Protein AF-A0A9D7PKM5-F1 (afdb_monomer)

Radius of gyration: 20.76 Å; Cα contacts (8 Å, |Δi|>4): 49; chains: 1; bounding box: 70×48×35 Å

Nearest PDB structures (foldseek):
  5wd8-assembly2_B  TM=3.982E-01  e=8.969E+00  Legionella pneumophila subsp. pneumophila ATCC 43290
  2c0k-assembly2_B  TM=2.440E-01  e=8.969E+00  Gasterophilus intestinalis

Sequence (112 aa):
MKIRPILYILLVIFLSGCQSKVKTLSKETYTDIILDLQVGETIILNSKVDNKDSLRKAIHQKICEIYGFSDVDHLKESLKPLESDPQLMLDITKIMSVKLDALADSAIAYPQ

Foldseek 3Di:
DPVVVVVVVVVVVVVVVPPPPLPQDDLVRLLVLVVLLVVQVVCLVPDPDPCSVVSNLVSLVVSCVVSVHPHNVSVVVSCVVCVVDVVSVVVSVVVNVVVVVVVVVVCVVDPD

pLDDT: mean 81.35, std 14.21, range [47.03, 95.19]

Secondary structure (DSSP, 8-state):
--SHHHHHHHHHHHHHTT--------HHHHHHHHHHHHHHHHHHHH---S-HHHHHHHHHHHHHHHHT-SSHHHHHHHHHHHHH-HHHHHHHHHHHHHHHHHHHHHHHHS--

Mean predicted aligned error: 11.13 Å

Structure (mmCIF, N/CA/C/O backbone):
data_AF-A0A9D7PKM5-F1
#
_entry.id   AF-A0A9D7PKM5-F1
#
loop_
_atom_site.group_PDB
_atom_site.id
_atom_site.type_symbol
_atom_site.label_atom_id
_atom_site.label_alt_id
_atom_site.label_comp_id
_atom_site.label_asym_id
_atom_site.label_entity_id
_atom_site.label_seq_id
_atom_site.pdbx_PDB_ins_code
_atom_site.Cartn_x
_atom_site.Cartn_y
_atom_site.Cartn_z
_atom_site.occupancy
_atom_site.B_iso_or_equiv
_atom_site.auth_seq_id
_atom_site.auth_comp_id
_atom_site.auth_asym_id
_atom_site.auth_atom_id
_atom_site.pdbx_PDB_model_num
ATOM 1 N N . MET A 1 1 ? -41.988 -36.955 9.493 1.00 52.44 1 MET A N 1
ATOM 2 C CA . MET A 1 1 ? -41.717 -35.531 9.171 1.00 52.44 1 MET A CA 1
ATOM 3 C C . MET A 1 1 ? -40.922 -34.910 10.310 1.00 52.44 1 MET A C 1
ATOM 5 O O . MET A 1 1 ? -41.531 -34.710 11.346 1.00 52.44 1 MET A O 1
ATOM 9 N N . LYS A 1 2 ? -39.605 -34.672 10.184 1.00 53.16 2 LYS A N 1
ATOM 10 C CA . LYS A 1 2 ? -38.832 -33.823 11.135 1.00 53.16 2 LYS A CA 1
ATOM 11 C C . LYS A 1 2 ? -37.385 -33.492 10.693 1.00 53.16 2 LYS A C 1
ATOM 13 O O . LYS A 1 2 ? -36.599 -33.036 11.504 1.00 53.16 2 LYS A O 1
ATOM 18 N N . ILE A 1 3 ? -37.032 -33.667 9.411 1.00 61.00 3 ILE A N 1
ATOM 19 C CA . ILE A 1 3 ? -35.690 -33.320 8.877 1.00 61.00 3 ILE A CA 1
ATOM 20 C C . ILE A 1 3 ? -35.589 -31.839 8.468 1.00 61.00 3 ILE A C 1
ATOM 22 O O . ILE A 1 3 ? -34.518 -31.245 8.526 1.00 61.00 3 ILE A O 1
ATOM 26 N N . ARG A 1 4 ? -36.720 -31.206 8.126 1.00 58.91 4 ARG A N 1
ATOM 27 C CA . ARG A 1 4 ? -36.782 -29.791 7.723 1.00 58.91 4 ARG A CA 1
ATOM 28 C C . ARG A 1 4 ? -36.127 -28.808 8.715 1.00 58.91 4 ARG A C 1
ATOM 30 O O . ARG A 1 4 ? -35.343 -27.997 8.241 1.00 58.91 4 ARG A O 1
ATOM 37 N N . PRO A 1 5 ? -36.362 -28.859 10.044 1.00 64.19 5 PRO A N 1
ATOM 38 C CA . PRO A 1 5 ? -35.784 -27.866 10.957 1.00 64.19 5 PRO A CA 1
ATOM 39 C C . PRO A 1 5 ? -34.256 -27.967 11.078 1.00 64.19 5 PRO A C 1
ATOM 41 O O . PRO A 1 5 ? -33.594 -26.944 11.203 1.00 64.19 5 PRO A O 1
ATOM 44 N N . ILE A 1 6 ? -33.687 -29.172 10.970 1.00 74.75 6 ILE A N 1
ATOM 45 C CA . ILE A 1 6 ? -32.231 -29.388 11.037 1.00 74.75 6 ILE A CA 1
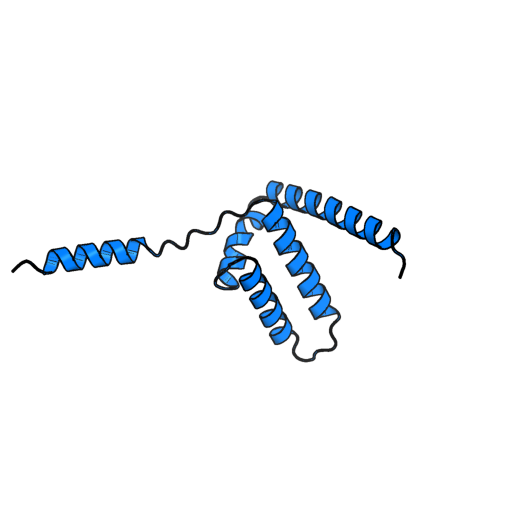ATOM 46 C C . ILE A 1 6 ? -31.536 -28.744 9.830 1.00 74.75 6 ILE A C 1
ATOM 48 O O . ILE A 1 6 ? -30.477 -28.137 9.974 1.00 74.75 6 ILE A O 1
ATOM 52 N N . LEU A 1 7 ? -32.170 -28.811 8.655 1.00 70.06 7 LEU A N 1
ATOM 53 C CA . LEU A 1 7 ? -31.653 -28.194 7.435 1.00 70.06 7 LEU A CA 1
ATOM 54 C C . LEU A 1 7 ? -31.592 -26.660 7.548 1.00 70.06 7 LEU A C 1
ATOM 56 O O . LEU A 1 7 ? -30.609 -26.056 7.132 1.00 70.06 7 LEU A O 1
ATOM 60 N N . TYR A 1 8 ? -32.607 -26.032 8.156 1.00 73.19 8 TYR A N 1
ATOM 61 C CA . TYR A 1 8 ? -32.622 -24.580 8.378 1.00 73.19 8 TYR A CA 1
ATOM 62 C C . TYR A 1 8 ? -31.571 -24.133 9.399 1.00 73.19 8 TYR A C 1
ATOM 64 O O . TYR A 1 8 ? -30.943 -23.098 9.202 1.00 73.19 8 TYR A O 1
ATOM 72 N N . ILE A 1 9 ? -31.331 -24.920 10.453 1.00 74.00 9 ILE A N 1
ATOM 73 C CA . ILE A 1 9 ? -30.300 -24.613 11.457 1.00 74.00 9 ILE A CA 1
ATOM 74 C C . ILE A 1 9 ? -28.903 -24.663 10.827 1.00 74.00 9 ILE A C 1
ATOM 76 O O . ILE A 1 9 ? -28.111 -23.743 11.020 1.00 74.00 9 ILE A O 1
ATOM 80 N N . LEU A 1 10 ? -28.617 -25.688 10.019 1.00 69.88 10 LEU A N 1
ATOM 81 C CA . LEU A 1 10 ? -27.351 -25.784 9.287 1.00 69.88 10 LEU A CA 1
ATOM 82 C C . LEU A 1 10 ? -27.169 -24.623 8.300 1.00 69.88 10 LEU A C 1
ATOM 84 O O . LEU A 1 10 ? -26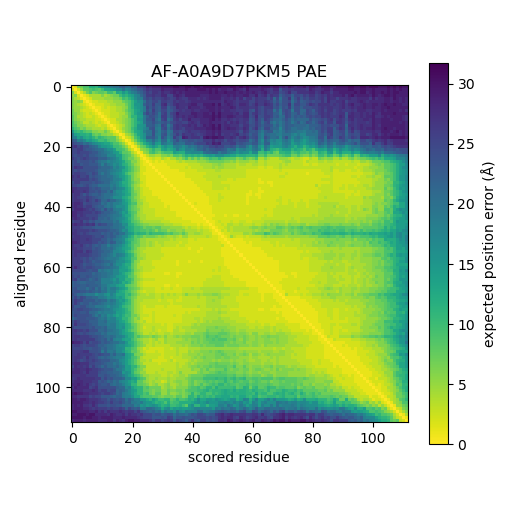.080 -24.060 8.227 1.00 69.88 10 LEU A O 1
ATOM 88 N N . LEU A 1 11 ? -28.234 -24.214 7.602 1.00 67.62 11 LEU A N 1
ATOM 89 C CA . LEU A 1 11 ? -28.197 -23.076 6.679 1.00 67.62 11 LEU A CA 1
ATOM 90 C C . LEU A 1 11 ? -27.897 -21.750 7.405 1.00 67.62 11 LEU A C 1
ATOM 92 O O . LEU A 1 11 ? -27.096 -20.956 6.923 1.00 67.62 11 LEU A O 1
ATOM 96 N N . VAL A 1 12 ? -28.491 -21.520 8.582 1.00 66.75 12 VAL A N 1
ATOM 97 C CA . VAL A 1 12 ? -28.256 -20.306 9.392 1.00 66.75 12 VAL A CA 1
ATOM 98 C C . VAL A 1 12 ? -26.829 -20.259 9.946 1.00 66.75 12 VAL A C 1
ATOM 100 O O . VAL A 1 12 ? -26.207 -19.194 9.938 1.00 66.75 12 VAL A O 1
ATOM 103 N N . ILE A 1 13 ? -26.276 -21.398 10.374 1.00 65.12 13 ILE A N 1
ATOM 104 C CA . ILE A 1 13 ? -24.878 -21.486 10.831 1.00 65.12 13 ILE A CA 1
ATOM 105 C C . ILE A 1 13 ? -23.918 -21.221 9.663 1.00 65.12 13 ILE A C 1
ATOM 107 O O . ILE A 1 13 ? -22.947 -20.483 9.826 1.00 65.12 13 ILE A O 1
ATOM 111 N N . PHE A 1 14 ? -24.219 -21.749 8.473 1.00 61.06 14 PHE A N 1
ATOM 112 C CA . PHE A 1 14 ? -23.405 -21.531 7.276 1.00 61.06 14 PHE A CA 1
ATOM 113 C C . PHE A 1 14 ? -23.433 -20.065 6.808 1.00 61.06 14 PHE A C 1
ATOM 115 O O . PHE A 1 14 ? -22.397 -19.510 6.451 1.00 61.06 14 PHE A O 1
ATOM 122 N N . LEU A 1 15 ? -24.592 -19.402 6.885 1.00 58.44 15 LEU A N 1
ATOM 123 C CA . LEU A 1 15 ? -24.738 -17.983 6.534 1.00 58.44 15 LEU A CA 1
ATOM 124 C C . LEU A 1 15 ? -24.094 -17.040 7.566 1.00 58.44 15 LEU A C 1
ATOM 126 O O . LEU A 1 15 ? -23.616 -15.969 7.202 1.00 58.44 15 LEU A O 1
ATOM 130 N N . SER A 1 16 ? -24.018 -17.446 8.836 1.00 56.50 16 SER A N 1
ATOM 131 C CA . SER A 1 16 ? -23.366 -16.659 9.897 1.00 56.50 16 SER A CA 1
ATOM 132 C C . SER A 1 16 ? -21.833 -16.738 9.855 1.00 56.50 16 SER A C 1
ATOM 134 O O . SER A 1 16 ? -21.156 -15.872 10.404 1.00 56.50 16 SER A O 1
ATOM 136 N N . GLY A 1 17 ? -21.272 -17.755 9.189 1.00 49.38 17 GLY A N 1
ATOM 137 C CA . GLY A 1 17 ? -19.825 -17.949 9.041 1.00 49.38 17 GLY A CA 1
ATOM 138 C C . GLY A 1 17 ? -19.160 -17.077 7.970 1.00 49.38 17 GLY A C 1
ATOM 139 O O . GLY A 1 17 ? -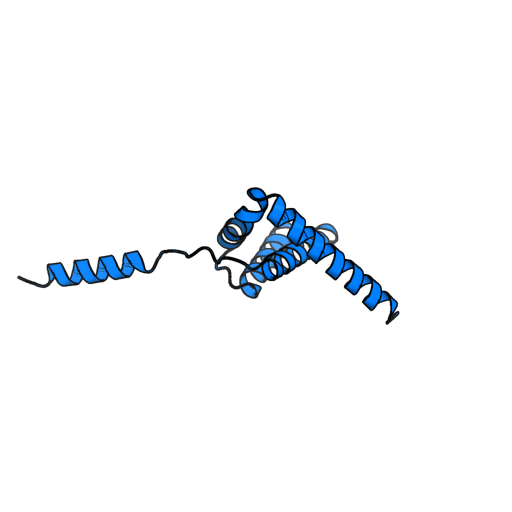17.940 -17.102 7.852 1.00 49.38 17 GLY A O 1
ATOM 140 N N . CYS A 1 18 ? -19.935 -16.302 7.202 1.00 52.25 18 CYS A N 1
ATOM 141 C CA . CYS A 1 18 ? -19.445 -15.482 6.090 1.00 52.25 18 CYS A CA 1
ATOM 142 C C . CYS A 1 18 ? -19.521 -13.972 6.378 1.00 52.25 18 CYS A C 1
ATOM 144 O O . CYS A 1 18 ? -19.640 -13.158 5.466 1.00 52.25 18 CYS A O 1
ATOM 146 N N . GLN A 1 19 ? -19.445 -13.560 7.648 1.00 47.03 19 GLN A N 1
ATOM 147 C CA . GLN A 1 19 ? -19.008 -12.194 7.927 1.00 47.03 19 GLN A CA 1
ATOM 148 C C . GLN A 1 19 ? -17.503 -12.140 7.682 1.00 47.03 19 GLN A C 1
ATOM 150 O O . GLN A 1 19 ? -16.717 -12.514 8.553 1.00 47.03 19 GLN A O 1
ATOM 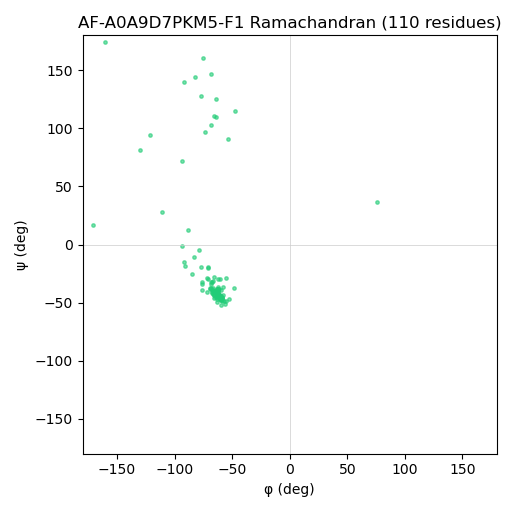155 N N . SER A 1 20 ? -17.125 -11.689 6.481 1.00 48.56 20 SER A N 1
ATOM 156 C CA . SER A 1 20 ? -15.800 -11.133 6.209 1.00 48.56 20 SER A CA 1
ATOM 157 C C . SER A 1 20 ? -15.569 -10.025 7.234 1.00 48.56 20 SER A C 1
ATOM 159 O O . SER A 1 20 ? -16.030 -8.892 7.091 1.00 48.56 20 SER A O 1
ATOM 161 N N . LYS A 1 21 ? -14.980 -10.393 8.374 1.00 54.44 21 LYS A N 1
ATOM 162 C CA . LYS A 1 21 ? -14.560 -9.435 9.382 1.00 54.44 21 LYS A CA 1
ATOM 163 C C . LYS A 1 21 ? -13.415 -8.679 8.740 1.00 54.44 21 LYS A C 1
ATOM 165 O O . LYS A 1 21 ? -12.311 -9.211 8.656 1.00 54.44 21 LYS A O 1
ATOM 170 N N . VAL A 1 22 ? -13.701 -7.464 8.278 1.00 56.53 22 VAL A N 1
ATOM 171 C CA . VAL A 1 22 ? -12.678 -6.493 7.894 1.00 56.53 22 VAL A CA 1
ATOM 172 C C . VAL A 1 22 ? -11.658 -6.476 9.028 1.00 56.53 22 VAL A C 1
ATOM 174 O O . VAL A 1 22 ? -11.997 -6.210 10.184 1.00 56.53 22 VAL A O 1
ATOM 177 N N . LYS A 1 23 ? -10.435 -6.903 8.717 1.00 64.81 23 LYS A N 1
ATOM 178 C CA . LYS A 1 23 ? -9.371 -7.078 9.700 1.00 64.81 23 LYS A CA 1
ATOM 179 C C . LYS A 1 23 ? -9.029 -5.691 10.227 1.00 64.81 23 LYS A C 1
ATOM 181 O O . LYS A 1 23 ? -8.498 -4.877 9.483 1.00 64.81 23 LYS A O 1
ATOM 186 N N . THR A 1 24 ? -9.346 -5.397 11.487 1.00 72.56 24 THR A N 1
ATOM 187 C CA . THR A 1 24 ? -8.923 -4.134 12.101 1.00 72.56 24 THR A CA 1
ATOM 188 C C . THR A 1 24 ? -7.399 -4.126 12.173 1.00 72.56 24 THR A C 1
ATOM 190 O O . THR A 1 24 ? -6.806 -4.907 12.918 1.00 72.56 24 THR A O 1
ATOM 193 N N . LEU A 1 25 ? -6.763 -3.286 11.359 1.00 84.00 25 LEU A N 1
ATOM 194 C CA . LEU A 1 25 ? -5.308 -3.192 11.274 1.00 84.00 25 LEU A CA 1
ATOM 195 C C . LEU A 1 25 ? -4.760 -2.298 12.394 1.00 84.00 25 LEU A C 1
ATOM 197 O O . LEU A 1 25 ? -5.380 -1.303 12.776 1.00 84.00 25 LEU A O 1
ATOM 201 N N . SER A 1 26 ? -3.586 -2.649 12.920 1.00 88.25 26 SER A N 1
ATOM 202 C CA . SER A 1 26 ? -2.839 -1.765 13.818 1.00 88.25 26 SER A CA 1
ATOM 203 C C . SER A 1 26 ? -2.176 -0.637 13.017 1.00 88.25 26 SER A C 1
ATOM 205 O O . SER A 1 26 ? -1.962 -0.761 11.810 1.00 88.25 26 SER A O 1
ATOM 207 N N . LYS A 1 27 ? -1.804 0.463 13.688 1.00 87.19 27 LYS A N 1
ATOM 208 C CA . LYS A 1 27 ? -1.084 1.584 13.050 1.00 87.19 27 LYS A CA 1
ATOM 209 C C . LYS A 1 27 ? 0.235 1.139 12.405 1.00 87.19 27 LYS A C 1
ATOM 211 O O . LYS A 1 27 ? 0.584 1.621 11.333 1.00 87.19 27 LYS A O 1
ATOM 216 N N . GLU A 1 28 ? 0.939 0.197 13.029 1.00 87.31 28 GLU A N 1
ATOM 217 C CA . GLU A 1 28 ? 2.172 -0.381 12.481 1.00 87.31 28 GLU A CA 1
ATOM 218 C C . GLU A 1 28 ? 1.894 -1.182 11.208 1.00 87.31 28 GLU A C 1
ATOM 220 O O . GLU A 1 28 ? 2.544 -0.953 10.196 1.00 87.31 28 GLU A O 1
ATOM 225 N N . THR A 1 29 ? 0.865 -2.035 11.210 1.00 89.44 29 THR A N 1
ATOM 226 C CA . THR A 1 29 ? 0.496 -2.807 10.017 1.00 89.44 29 THR A CA 1
ATOM 227 C C . THR A 1 29 ? 0.051 -1.904 8.867 1.00 89.44 29 THR A C 1
ATOM 229 O O . THR A 1 29 ? 0.414 -2.163 7.726 1.00 89.44 29 THR A O 1
ATOM 232 N N . TYR A 1 30 ? -0.683 -0.819 9.144 1.00 90.56 30 TYR A N 1
ATOM 233 C CA . TYR A 1 30 ? -0.976 0.190 8.121 1.00 90.56 30 TYR A CA 1
ATOM 234 C C . TYR A 1 30 ? 0.298 0.806 7.541 1.00 90.56 30 TYR A C 1
ATOM 236 O O . TYR A 1 30 ? 0.424 0.920 6.326 1.00 90.56 30 TYR A O 1
ATOM 244 N N . THR A 1 31 ? 1.234 1.193 8.408 1.00 90.19 31 THR A N 1
ATOM 245 C CA . THR A 1 31 ? 2.513 1.796 8.010 1.00 90.19 31 THR A CA 1
ATOM 246 C C . THR A 1 31 ? 3.279 0.863 7.071 1.00 90.19 31 THR A C 1
ATOM 248 O O . THR A 1 31 ? 3.702 1.293 6.001 1.00 90.19 31 THR A O 1
ATOM 251 N N . ASP A 1 32 ? 3.409 -0.411 7.439 1.00 90.81 32 ASP A N 1
ATOM 252 C CA . ASP A 1 32 ? 4.174 -1.391 6.663 1.00 90.81 32 ASP A CA 1
ATOM 253 C C . ASP A 1 32 ? 3.523 -1.669 5.300 1.00 90.81 32 ASP A C 1
ATOM 255 O O . ASP A 1 32 ? 4.193 -1.618 4.270 1.00 90.81 32 ASP A O 1
ATOM 259 N N . ILE A 1 33 ? 2.194 -1.836 5.267 1.00 92.62 33 ILE A N 1
ATOM 260 C CA . ILE A 1 33 ? 1.443 -2.019 4.016 1.00 92.62 33 ILE A CA 1
ATOM 261 C C . ILE A 1 33 ? 1.625 -0.821 3.076 1.00 92.62 33 ILE A C 1
ATOM 263 O O . ILE A 1 33 ? 1.835 -1.005 1.877 1.00 92.62 33 ILE A O 1
ATOM 267 N N . ILE A 1 34 ? 1.522 0.408 3.590 1.00 91.25 34 ILE A N 1
ATOM 268 C CA . ILE A 1 34 ? 1.645 1.618 2.767 1.00 91.25 34 ILE A CA 1
ATOM 269 C C . ILE A 1 34 ? 3.073 1.777 2.239 1.00 91.25 34 ILE A C 1
ATOM 271 O O . ILE A 1 34 ? 3.240 2.107 1.064 1.00 91.25 34 ILE A O 1
ATOM 275 N N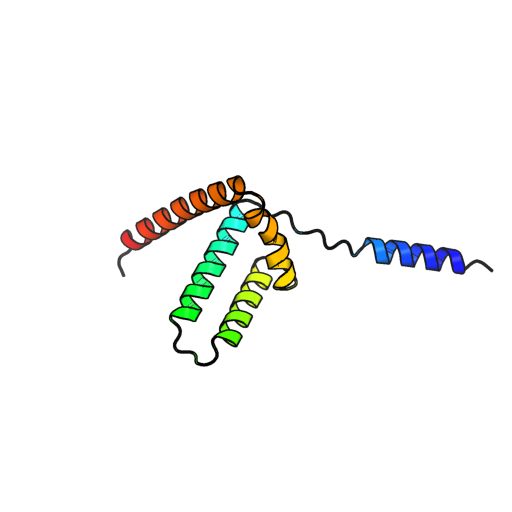 . LEU A 1 35 ? 4.090 1.500 3.059 1.00 91.00 35 LEU A N 1
ATOM 276 C CA . LEU A 1 35 ? 5.486 1.503 2.615 1.00 91.00 35 LEU A CA 1
ATOM 277 C C . LEU A 1 35 ? 5.711 0.486 1.489 1.00 91.00 35 LEU A C 1
ATOM 279 O O . LEU A 1 35 ? 6.257 0.850 0.447 1.00 91.00 35 LEU A O 1
ATOM 283 N N . ASP A 1 36 ? 5.226 -0.746 1.639 1.00 92.31 36 ASP A N 1
ATOM 284 C CA . ASP A 1 36 ? 5.363 -1.781 0.609 1.00 92.31 36 ASP A CA 1
ATOM 285 C C . ASP A 1 36 ? 4.634 -1.417 -0.690 1.00 92.31 36 ASP A C 1
ATOM 287 O O . ASP A 1 36 ? 5.159 -1.645 -1.782 1.00 92.31 36 ASP A O 1
ATOM 291 N N . LEU A 1 37 ? 3.448 -0.805 -0.598 1.00 93.06 37 LEU A N 1
ATOM 292 C CA . LEU A 1 37 ? 2.721 -0.299 -1.765 1.00 93.06 37 LEU A CA 1
ATOM 293 C C . LEU A 1 37 ? 3.502 0.816 -2.477 1.00 93.06 37 LEU A C 1
ATOM 295 O O . LEU A 1 37 ? 3.603 0.806 -3.703 1.00 93.06 37 LEU A O 1
ATOM 299 N N . GLN A 1 38 ? 4.096 1.751 -1.731 1.00 90.69 38 GLN A N 1
ATOM 300 C CA . GLN A 1 38 ? 4.907 2.835 -2.297 1.00 90.69 38 GLN A CA 1
ATOM 301 C C . GLN A 1 38 ? 6.192 2.322 -2.953 1.00 90.69 38 GLN A C 1
ATOM 303 O O . GLN A 1 38 ? 6.551 2.761 -4.052 1.00 90.69 38 GLN A O 1
ATOM 308 N N . VAL A 1 39 ? 6.875 1.370 -2.316 1.00 91.62 39 VAL A N 1
ATOM 309 C CA . VAL A 1 39 ? 8.046 0.698 -2.891 1.00 91.62 39 VAL A CA 1
ATOM 310 C C . VAL A 1 39 ? 7.642 -0.064 -4.151 1.00 91.62 39 VAL A C 1
ATOM 312 O O . VAL A 1 39 ? 8.302 0.063 -5.183 1.00 91.62 39 VAL A O 1
ATOM 315 N N . GLY A 1 40 ? 6.525 -0.790 -4.107 1.00 91.94 40 GLY A N 1
ATOM 316 C CA . GLY A 1 40 ? 5.958 -1.503 -5.247 1.00 91.94 40 GLY A CA 1
ATOM 317 C C . GLY A 1 40 ? 5.695 -0.591 -6.445 1.00 91.94 40 GLY A C 1
ATOM 318 O O . GLY A 1 40 ? 6.175 -0.865 -7.546 1.00 91.94 40 GLY A O 1
ATOM 319 N N . GLU A 1 41 ? 5.007 0.531 -6.235 1.00 92.06 41 GLU A N 1
ATOM 320 C CA . GLU A 1 41 ? 4.766 1.528 -7.287 1.00 92.06 41 GLU A CA 1
ATOM 321 C C . GLU A 1 41 ? 6.070 2.149 -7.802 1.00 92.06 41 GLU A C 1
ATOM 323 O O . GLU A 1 41 ? 6.246 2.303 -9.012 1.00 92.06 41 GLU A O 1
ATOM 328 N N . THR A 1 42 ? 7.043 2.407 -6.927 1.00 91.69 42 THR A N 1
ATOM 329 C CA . THR A 1 42 ? 8.371 2.896 -7.333 1.00 91.69 42 THR A CA 1
ATOM 330 C C . THR A 1 42 ? 9.098 1.890 -8.232 1.00 91.69 42 THR A C 1
ATOM 332 O O . THR A 1 42 ? 9.690 2.282 -9.243 1.00 91.69 42 THR A O 1
ATOM 335 N N . ILE A 1 43 ? 9.031 0.593 -7.918 1.00 91.31 43 ILE A N 1
ATOM 336 C CA . ILE A 1 43 ? 9.596 -0.478 -8.753 1.00 91.31 43 ILE A CA 1
ATOM 337 C C . ILE A 1 43 ? 8.897 -0.508 -10.114 1.00 91.31 43 ILE A C 1
ATOM 339 O O . ILE A 1 43 ? 9.570 -0.549 -11.142 1.00 91.31 43 ILE A O 1
ATOM 343 N N . ILE A 1 44 ? 7.564 -0.447 -10.151 1.00 93.25 44 ILE A N 1
ATOM 344 C CA . ILE A 1 44 ? 6.787 -0.465 -11.401 1.00 93.25 44 ILE A CA 1
ATOM 345 C C . ILE A 1 44 ? 7.153 0.729 -12.288 1.00 93.25 44 ILE A C 1
ATOM 347 O O . ILE A 1 44 ? 7.401 0.564 -13.491 1.00 93.25 44 ILE A O 1
ATOM 351 N N . LEU A 1 45 ? 7.218 1.927 -11.701 1.00 93.00 45 LEU A N 1
ATOM 352 C CA . LEU A 1 45 ? 7.558 3.163 -12.401 1.00 93.00 45 LEU A CA 1
ATOM 353 C C . LEU A 1 45 ? 8.953 3.087 -13.025 1.00 93.00 45 LEU A C 1
ATOM 355 O O . LEU A 1 45 ? 9.083 3.357 -14.221 1.00 93.00 45 LEU A O 1
ATOM 359 N N . ASN A 1 46 ? 9.950 2.637 -12.259 1.00 92.69 46 ASN A N 1
ATOM 360 C CA . ASN A 1 46 ? 11.345 2.548 -12.701 1.00 92.69 46 ASN A CA 1
ATOM 361 C C . ASN A 1 46 ? 11.672 1.282 -13.510 1.00 92.69 46 ASN A C 1
ATOM 363 O O . ASN A 1 46 ? 12.749 1.183 -14.101 1.00 92.69 46 ASN A O 1
ATOM 367 N N . SER A 1 47 ? 10.765 0.305 -13.559 1.00 92.94 47 SER A N 1
ATOM 368 C CA . SER A 1 47 ? 10.967 -0.906 -14.350 1.00 92.94 47 SER A CA 1
ATOM 369 C C . SER A 1 47 ? 10.947 -0.614 -15.855 1.00 92.94 47 SER A C 1
ATOM 371 O O . SER A 1 47 ? 10.185 0.222 -16.350 1.00 92.94 47 SER A O 1
ATOM 373 N N . LYS A 1 48 ? 11.755 -1.379 -16.597 1.00 93.56 48 LYS A N 1
ATOM 374 C CA . LYS A 1 48 ? 11.768 -1.411 -18.070 1.00 93.56 48 LYS A CA 1
ATOM 375 C C . LYS A 1 48 ? 10.783 -2.435 -18.652 1.00 93.56 48 LYS A C 1
ATOM 377 O O . LYS A 1 48 ? 10.898 -2.797 -19.814 1.00 93.56 48 LYS A O 1
ATOM 382 N N . VAL A 1 49 ? 9.878 -2.967 -17.831 1.00 91.94 49 VAL A N 1
ATOM 383 C CA . VAL A 1 49 ? 8.926 -3.999 -18.250 1.00 91.94 49 VAL A CA 1
ATOM 384 C C . VAL A 1 49 ? 7.813 -3.346 -19.063 1.00 91.94 49 VAL A C 1
ATOM 386 O O . VAL A 1 49 ? 7.181 -2.403 -18.588 1.00 91.94 49 VAL A O 1
ATOM 389 N N . ASP A 1 50 ? 7.540 -3.877 -20.256 1.00 89.25 50 ASP A N 1
ATOM 390 C CA . ASP A 1 50 ? 6.489 -3.354 -21.140 1.00 89.25 50 ASP A CA 1
ATOM 391 C C . ASP A 1 50 ? 5.091 -3.512 -20.519 1.00 89.25 50 ASP A C 1
ATOM 393 O O . ASP A 1 50 ? 4.258 -2.610 -20.563 1.00 89.25 50 ASP A O 1
ATOM 397 N N . ASN A 1 51 ? 4.836 -4.654 -19.872 1.00 92.94 51 ASN A N 1
ATOM 398 C CA . ASN A 1 51 ? 3.556 -4.959 -19.235 1.00 92.94 51 ASN A CA 1
ATOM 399 C C . ASN A 1 51 ? 3.544 -4.574 -17.746 1.00 92.94 51 ASN A C 1
ATOM 401 O O . ASN A 1 51 ? 3.562 -5.429 -16.851 1.00 92.94 51 ASN A O 1
ATOM 405 N N . LYS A 1 52 ? 3.501 -3.266 -17.480 1.00 93.06 52 LYS A 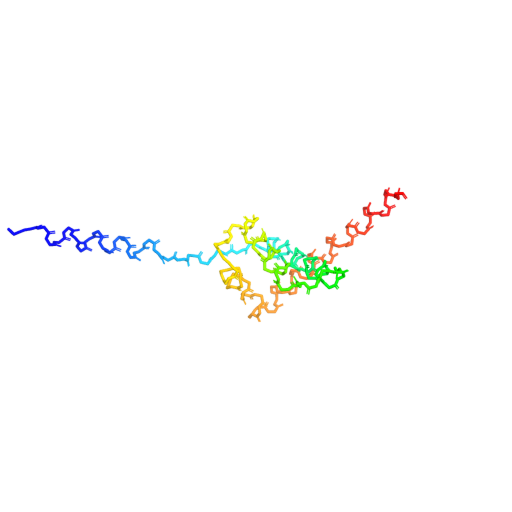N 1
ATOM 406 C CA . LYS A 1 52 ? 3.461 -2.715 -16.114 1.00 93.06 52 LYS A CA 1
ATOM 407 C C . LYS A 1 52 ? 2.215 -3.124 -15.328 1.00 93.06 52 LYS A C 1
ATOM 409 O O . LYS A 1 52 ? 2.295 -3.285 -14.115 1.00 93.06 52 LYS A O 1
ATOM 414 N N . ASP A 1 53 ? 1.087 -3.358 -15.995 1.00 93.06 53 ASP A N 1
ATOM 415 C CA . ASP A 1 53 ? -0.154 -3.759 -15.323 1.00 93.06 53 ASP A CA 1
ATOM 416 C C . ASP A 1 53 ? -0.074 -5.170 -14.741 1.00 93.06 53 ASP A C 1
ATOM 418 O O . ASP A 1 53 ? -0.579 -5.421 -13.645 1.00 93.06 53 ASP A O 1
ATOM 422 N N . SER A 1 54 ? 0.592 -6.092 -15.438 1.00 93.00 54 SER A N 1
ATOM 423 C CA . SER A 1 54 ? 0.820 -7.443 -14.912 1.00 93.00 54 SER A CA 1
ATOM 424 C C . SER A 1 54 ? 1.801 -7.425 -13.747 1.00 93.00 54 SER A C 1
ATOM 426 O O . SER A 1 54 ? 1.577 -8.119 -12.757 1.00 93.00 54 SER A O 1
ATOM 428 N N . LEU A 1 55 ? 2.836 -6.580 -13.821 1.00 93.44 55 LEU A N 1
ATOM 429 C CA . LEU A 1 55 ? 3.757 -6.364 -12.706 1.00 93.44 55 LEU A CA 1
ATOM 430 C C . LEU A 1 55 ? 3.031 -5.772 -11.488 1.00 93.44 55 LEU A C 1
ATOM 432 O O . LEU A 1 55 ? 3.194 -6.279 -10.380 1.00 93.44 55 LEU A O 1
ATOM 436 N N . ARG A 1 56 ? 2.162 -4.775 -11.695 1.00 94.38 56 ARG A N 1
ATOM 437 C CA . ARG A 1 56 ? 1.326 -4.194 -10.634 1.00 94.38 56 ARG A CA 1
ATOM 438 C C . ARG A 1 56 ? 0.434 -5.237 -9.977 1.00 94.38 56 ARG A C 1
ATOM 440 O O . ARG A 1 56 ? 0.416 -5.346 -8.755 1.00 94.38 56 ARG A O 1
ATOM 447 N N . LYS A 1 57 ? -0.272 -6.041 -10.778 1.00 94.12 57 LYS A N 1
ATOM 448 C CA . LYS A 1 57 ? -1.112 -7.131 -10.261 1.00 94.12 57 LYS A CA 1
ATOM 449 C C . LYS A 1 57 ? -0.297 -8.125 -9.439 1.00 94.12 57 LYS A C 1
ATOM 451 O O . LYS A 1 57 ? -0.722 -8.469 -8.344 1.00 94.12 57 LYS A O 1
ATOM 456 N N . ALA A 1 58 ? 0.870 -8.543 -9.928 1.00 93.75 58 ALA A N 1
ATOM 457 C CA . ALA A 1 58 ? 1.734 -9.478 -9.214 1.00 93.75 58 ALA A CA 1
ATOM 458 C C . ALA A 1 58 ? 2.215 -8.913 -7.867 1.00 93.75 58 ALA A C 1
ATOM 460 O O . ALA A 1 58 ? 2.150 -9.611 -6.857 1.00 93.75 58 ALA A O 1
ATOM 461 N N . ILE A 1 59 ? 2.638 -7.646 -7.835 1.00 94.81 59 ILE A N 1
ATOM 462 C CA . ILE A 1 59 ? 3.068 -6.972 -6.602 1.00 94.81 59 ILE A CA 1
ATOM 463 C C . ILE A 1 59 ? 1.909 -6.873 -5.607 1.00 94.81 59 ILE A C 1
ATOM 465 O O . ILE A 1 59 ? 2.054 -7.287 -4.460 1.00 94.81 59 ILE A O 1
ATOM 469 N N . HIS A 1 60 ? 0.735 -6.406 -6.039 1.00 94.06 60 HIS A N 1
ATOM 470 C CA . HIS A 1 60 ? -0.435 -6.318 -5.163 1.00 94.06 60 HIS A CA 1
ATOM 471 C C . HIS A 1 60 ? -0.872 -7.689 -4.635 1.00 94.06 60 HIS A C 1
ATOM 473 O O . HIS A 1 60 ? -1.222 -7.804 -3.462 1.00 94.06 60 HIS A O 1
ATOM 479 N N . GLN A 1 61 ? -0.805 -8.735 -5.464 1.00 94.12 61 GLN A N 1
ATOM 480 C CA . GLN A 1 61 ? -1.079 -10.108 -5.039 1.00 94.12 61 GLN A CA 1
ATOM 481 C C . GLN A 1 61 ? -0.104 -10.546 -3.938 1.00 94.12 61 GLN A C 1
ATOM 483 O O . GLN A 1 61 ? -0.532 -11.103 -2.930 1.00 94.12 61 GLN A O 1
ATOM 488 N N . LYS A 1 62 ? 1.193 -10.240 -4.085 1.00 95.19 62 LYS A N 1
ATOM 489 C CA . LYS A 1 62 ? 2.203 -10.551 -3.065 1.00 95.19 62 LYS A CA 1
ATOM 490 C C . LYS A 1 62 ? 1.993 -9.796 -1.762 1.00 95.19 62 LYS A C 1
ATOM 492 O O . LYS A 1 62 ? 2.109 -10.403 -0.705 1.00 95.19 62 LYS A O 1
ATOM 497 N N . ILE A 1 63 ? 1.613 -8.525 -1.821 1.00 94.12 63 ILE A N 1
ATOM 498 C CA . ILE A 1 63 ? 1.246 -7.759 -0.623 1.00 94.12 63 ILE A CA 1
ATOM 499 C C . ILE A 1 63 ? 0.033 -8.411 0.062 1.00 94.12 63 ILE A C 1
ATOM 501 O O . ILE A 1 63 ? 0.048 -8.625 1.272 1.00 94.12 63 ILE A O 1
ATOM 505 N N . CYS A 1 64 ? -0.988 -8.823 -0.694 1.00 93.19 64 CYS A N 1
ATOM 506 C CA . CYS A 1 64 ? -2.132 -9.538 -0.121 1.00 93.19 64 CYS A CA 1
ATOM 507 C C . CYS A 1 64 ? -1.708 -10.836 0.583 1.00 93.19 64 CYS A C 1
ATOM 509 O O . CYS A 1 64 ? -2.115 -11.069 1.720 1.00 93.19 64 CYS A O 1
ATOM 511 N N . GLU A 1 65 ? -0.843 -11.639 -0.043 1.00 92.81 65 GLU A N 1
ATOM 512 C CA . GLU A 1 65 ? -0.304 -12.870 0.552 1.00 92.81 65 GLU A CA 1
ATOM 513 C C . GLU A 1 65 ? 0.464 -12.604 1.860 1.00 92.81 65 GLU A C 1
ATOM 515 O O . GLU A 1 65 ? 0.226 -13.293 2.852 1.00 92.81 65 GLU A O 1
ATOM 520 N N . ILE A 1 66 ? 1.347 -11.598 1.887 1.00 93.50 66 ILE A N 1
ATOM 521 C CA . ILE A 1 66 ? 2.189 -11.264 3.053 1.00 93.50 66 ILE A CA 1
ATOM 522 C C . ILE A 1 66 ? 1.335 -10.854 4.258 1.00 93.50 66 ILE A C 1
ATOM 524 O O . ILE A 1 66 ? 1.564 -11.316 5.376 1.00 93.50 66 ILE A O 1
ATOM 528 N N . TYR A 1 67 ? 0.328 -10.008 4.038 1.00 91.12 67 TYR A N 1
ATOM 529 C CA . TYR A 1 67 ? -0.489 -9.445 5.118 1.00 91.12 67 TYR A CA 1
ATOM 530 C C . TYR A 1 67 ? -1.769 -10.250 5.415 1.00 91.12 67 TYR A C 1
ATOM 532 O O . TYR A 1 67 ? -2.513 -9.934 6.359 1.00 91.12 67 TYR A O 1
ATOM 540 N N . GLY A 1 68 ? -2.001 -11.329 4.663 1.00 89.88 68 GLY A N 1
ATOM 541 C CA . GLY A 1 68 ? -3.108 -12.264 4.853 1.00 89.88 68 GLY A CA 1
ATOM 542 C C . GLY A 1 68 ? -4.460 -11.732 4.378 1.00 89.88 68 GLY A C 1
ATOM 543 O O . GLY A 1 68 ? -5.473 -11.993 5.027 1.00 89.88 68 GLY A O 1
ATOM 544 N N . PHE A 1 69 ? -4.480 -10.971 3.283 1.00 90.50 69 PHE A N 1
ATOM 545 C CA . PHE A 1 69 ? -5.704 -10.573 2.587 1.00 90.50 69 PHE A CA 1
ATOM 546 C C . PHE A 1 69 ? -6.039 -11.589 1.493 1.00 90.50 69 PHE A C 1
ATOM 548 O O . PHE A 1 69 ? -5.154 -12.074 0.791 1.00 90.50 69 PHE A O 1
ATOM 555 N N . SER A 1 70 ? -7.323 -11.909 1.333 1.00 88.81 70 SER A N 1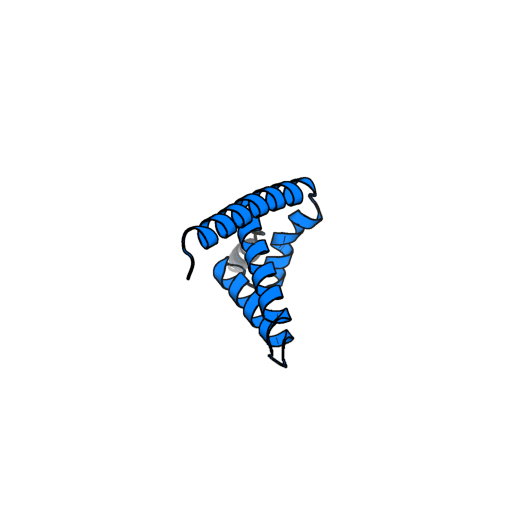
ATOM 556 C CA . SER A 1 70 ? -7.791 -12.860 0.315 1.00 88.81 70 SER A CA 1
ATOM 557 C C . SER A 1 70 ? -7.626 -12.336 -1.109 1.00 88.81 70 SER A C 1
ATOM 559 O O . SER A 1 70 ? -7.383 -13.117 -2.027 1.00 88.81 70 SER A O 1
ATOM 561 N N . ASP A 1 71 ? -7.750 -11.024 -1.294 1.00 90.50 71 ASP A N 1
ATOM 562 C CA . ASP A 1 71 ? -7.618 -10.349 -2.577 1.00 90.50 71 ASP A CA 1
ATOM 563 C C . ASP A 1 71 ? -7.339 -8.848 -2.388 1.00 90.50 71 ASP A C 1
ATOM 565 O O . ASP A 1 71 ? -7.346 -8.306 -1.276 1.00 90.50 71 ASP A O 1
ATOM 569 N N . VAL A 1 72 ? -7.090 -8.178 -3.514 1.00 90.12 72 VAL A N 1
ATOM 570 C CA . VAL A 1 72 ? -6.764 -6.749 -3.572 1.00 90.12 72 VAL A CA 1
ATOM 571 C C . VAL A 1 72 ? -7.939 -5.872 -3.133 1.00 90.12 72 VAL A C 1
ATOM 573 O O . VAL A 1 72 ? -7.719 -4.771 -2.632 1.00 90.12 72 VAL A O 1
ATOM 576 N N . ASP A 1 73 ? -9.180 -6.324 -3.298 1.00 91.25 73 ASP A N 1
ATOM 577 C CA . ASP A 1 73 ? -10.340 -5.525 -2.915 1.00 91.25 73 ASP A CA 1
ATOM 578 C C . ASP A 1 73 ? -10.529 -5.538 -1.394 1.00 91.25 73 ASP A C 1
ATOM 580 O O . ASP A 1 73 ? -10.711 -4.475 -0.805 1.00 91.25 73 ASP A O 1
ATOM 584 N N . HIS A 1 74 ? -10.318 -6.674 -0.727 1.00 90.38 74 HIS A N 1
ATOM 585 C CA . HIS A 1 74 ? -10.257 -6.753 0.735 1.00 90.38 74 HIS A CA 1
ATOM 586 C C . HIS A 1 74 ? -9.108 -5.932 1.328 1.00 90.38 74 HIS A C 1
ATOM 588 O O . HIS A 1 74 ? -9.273 -5.316 2.386 1.00 90.38 74 HIS A O 1
ATOM 594 N N . LEU A 1 75 ? -7.955 -5.890 0.652 1.00 91.00 75 LEU A N 1
ATOM 595 C CA . LEU A 1 75 ? -6.865 -4.987 1.019 1.00 91.00 75 LEU A CA 1
ATOM 596 C C . LEU A 1 75 ? -7.334 -3.524 0.953 1.00 91.00 75 LEU A C 1
ATOM 598 O O . LEU A 1 75 ? -7.222 -2.810 1.9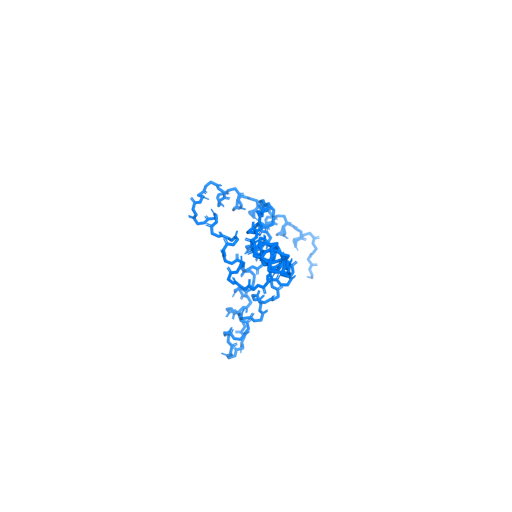46 1.00 91.00 75 LEU A O 1
ATOM 602 N N . LYS A 1 76 ? -7.920 -3.085 -0.170 1.00 90.12 76 LYS A N 1
ATOM 603 C CA . LYS A 1 76 ? -8.448 -1.714 -0.314 1.00 90.12 76 LYS A CA 1
ATOM 604 C C . LYS A 1 76 ? -9.499 -1.388 0.742 1.00 90.12 76 LYS A C 1
ATOM 606 O O . LYS A 1 76 ? -9.463 -0.311 1.325 1.00 90.12 76 LYS A O 1
ATOM 611 N N . GLU A 1 77 ? -10.425 -2.304 1.011 1.00 91.00 77 GLU A N 1
ATOM 612 C CA . GLU A 1 77 ? -11.454 -2.106 2.034 1.00 91.00 77 GLU A CA 1
ATOM 613 C C . GLU A 1 77 ? -10.864 -1.950 3.429 1.00 91.00 77 GLU A C 1
ATOM 615 O O . GLU A 1 77 ? -11.322 -1.105 4.195 1.00 91.00 77 GLU A O 1
ATOM 620 N N . SER A 1 78 ? -9.815 -2.711 3.727 1.00 88.50 78 SER A N 1
ATOM 621 C CA . SER A 1 78 ? -9.098 -2.619 4.997 1.00 88.50 78 SER A CA 1
ATOM 622 C C . SER A 1 78 ? -8.286 -1.323 5.116 1.00 88.50 78 SER A C 1
ATOM 624 O O . SER A 1 78 ? -7.979 -0.913 6.229 1.00 88.50 78 SER A O 1
ATOM 626 N N . LEU A 1 79 ? -7.977 -0.653 3.997 1.00 90.06 79 LEU A N 1
ATOM 627 C CA . LEU A 1 79 ? -7.313 0.656 3.946 1.00 90.06 79 LEU A CA 1
ATOM 628 C C . LEU A 1 79 ? -8.281 1.854 3.914 1.00 90.06 79 LEU A C 1
ATOM 630 O O . LEU A 1 79 ? -7.854 2.964 4.227 1.00 90.06 79 LEU A O 1
ATOM 634 N N . LYS A 1 80 ? -9.580 1.654 3.634 1.00 90.44 80 LYS A N 1
ATOM 635 C CA . LYS A 1 80 ? -10.607 2.723 3.645 1.00 90.44 80 LYS A CA 1
ATOM 636 C C . LYS A 1 80 ? -10.595 3.613 4.896 1.00 90.44 80 LYS A C 1
ATOM 638 O O . LYS A 1 80 ? -10.800 4.816 4.738 1.00 90.44 80 LYS A O 1
ATOM 643 N N . PRO A 1 81 ? -10.345 3.102 6.122 1.00 90.31 81 PRO A N 1
ATOM 644 C CA . PRO A 1 81 ? -10.279 3.957 7.304 1.00 90.31 81 PRO A CA 1
ATOM 645 C C . PRO A 1 81 ? -9.270 5.107 7.185 1.00 90.31 81 PRO A C 1
ATOM 647 O O . PRO A 1 81 ? -9.513 6.167 7.752 1.00 90.31 81 PRO A O 1
ATOM 650 N N . LEU A 1 82 ? -8.191 4.939 6.409 1.00 86.69 82 LEU A N 1
ATOM 651 C CA . LEU A 1 82 ? -7.195 5.987 6.158 1.00 86.69 82 LEU A CA 1
ATOM 652 C C . LEU A 1 82 ? -7.748 7.162 5.348 1.00 86.69 82 LEU A C 1
ATOM 654 O O . LEU A 1 82 ? -7.311 8.293 5.533 1.00 86.69 82 LEU A O 1
ATOM 658 N N . GLU A 1 83 ? -8.703 6.906 4.455 1.00 85.75 83 GLU A N 1
ATOM 659 C CA . GLU A 1 83 ? -9.348 7.946 3.646 1.00 85.75 83 GLU A CA 1
ATOM 660 C C . GLU A 1 83 ? -10.359 8.744 4.477 1.00 85.75 83 GLU A C 1
ATOM 662 O O . GLU A 1 83 ? -10.535 9.944 4.273 1.00 85.75 83 GLU A O 1
ATOM 667 N N . SER A 1 84 ? -11.023 8.076 5.424 1.00 88.06 84 SER A N 1
ATOM 668 C CA . SER A 1 84 ? -12.074 8.669 6.254 1.00 88.06 84 SER A CA 1
ATOM 669 C C . SER A 1 84 ? -11.583 9.289 7.567 1.00 88.06 84 SER A C 1
ATOM 671 O O . SER A 1 84 ? -12.315 10.080 8.158 1.00 88.06 84 SER A O 1
ATOM 673 N N . ASP A 1 85 ? -10.380 8.939 8.035 1.00 89.94 85 ASP A N 1
ATOM 674 C CA . ASP A 1 85 ? -9.790 9.441 9.282 1.00 89.94 85 ASP A CA 1
ATOM 675 C C . ASP A 1 85 ? -8.445 10.153 9.015 1.00 89.94 85 ASP A C 1
ATOM 677 O O . ASP A 1 85 ? -7.380 9.522 8.987 1.00 89.94 85 ASP A O 1
ATOM 681 N N . PRO A 1 86 ? -8.465 11.492 8.856 1.00 87.75 86 PRO A N 1
ATOM 682 C CA . PRO A 1 86 ? -7.256 12.284 8.652 1.00 87.75 86 PRO A CA 1
ATOM 683 C C . PRO A 1 86 ? -6.251 12.186 9.806 1.00 87.75 86 PRO A C 1
ATOM 685 O O . PRO A 1 86 ? -5.047 12.307 9.575 1.00 87.75 86 PRO A O 1
ATOM 688 N N . GLN A 1 87 ? -6.709 11.970 11.045 1.00 89.44 87 GLN A N 1
ATOM 689 C CA . GLN A 1 87 ? -5.814 11.867 12.197 1.00 89.44 87 GLN A CA 1
ATOM 690 C C . GLN A 1 87 ? -5.041 10.549 12.163 1.00 89.44 87 GLN A C 1
ATOM 692 O O . GLN A 1 87 ? -3.835 10.533 12.414 1.00 89.44 87 GLN A O 1
ATOM 697 N N . LEU A 1 88 ? -5.710 9.456 11.793 1.00 86.50 88 LEU A N 1
ATOM 698 C CA . LEU A 1 88 ? -5.062 8.165 11.582 1.00 86.50 88 LEU A CA 1
ATOM 699 C C . LEU A 1 88 ? -4.008 8.243 10.467 1.00 86.50 88 LEU A C 1
ATOM 701 O O . LEU A 1 88 ? -2.887 7.768 10.658 1.00 86.50 88 LEU A O 1
ATOM 705 N N . MET A 1 89 ? -4.331 8.892 9.344 1.00 87.75 89 MET A N 1
ATOM 706 C CA . MET A 1 89 ? -3.383 9.118 8.245 1.00 87.75 89 MET A CA 1
ATOM 707 C C . MET A 1 89 ? -2.154 9.925 8.696 1.00 87.75 89 MET A C 1
ATOM 709 O O . MET A 1 89 ? -1.017 9.569 8.371 1.00 87.75 89 MET A O 1
ATOM 713 N N . LEU A 1 90 ? -2.357 10.993 9.477 1.00 88.12 90 LEU A N 1
ATOM 714 C CA . LEU A 1 90 ? -1.265 11.795 10.040 1.00 88.12 90 LEU A CA 1
ATOM 715 C C . LEU A 1 90 ? -0.370 10.975 10.973 1.00 88.12 90 LEU A C 1
ATOM 717 O O . LEU A 1 90 ? 0.854 11.085 10.902 1.00 88.12 90 LEU A O 1
ATOM 721 N N . ASP A 1 91 ? -0.961 10.157 11.840 1.00 88.25 91 ASP A N 1
ATOM 722 C CA . ASP A 1 91 ? -0.214 9.313 12.772 1.00 88.25 91 ASP A CA 1
ATOM 723 C C . ASP A 1 91 ? 0.647 8.283 12.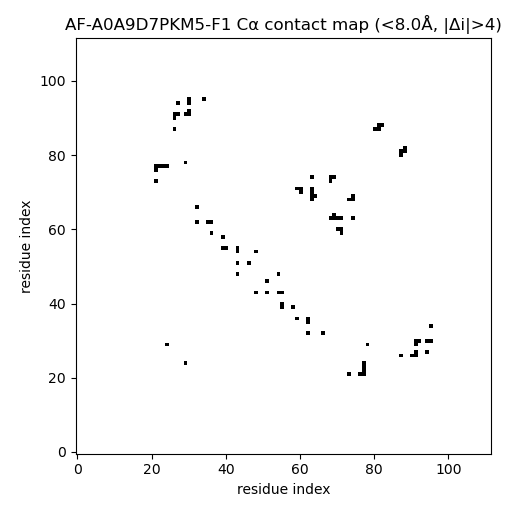031 1.00 88.25 91 ASP A C 1
ATOM 725 O O . ASP A 1 91 ? 1.819 8.107 12.364 1.00 88.25 91 ASP A O 1
ATOM 729 N N . ILE A 1 92 ? 0.097 7.647 10.995 1.00 88.44 92 ILE A N 1
ATOM 730 C CA . ILE A 1 92 ? 0.838 6.705 10.145 1.00 88.44 92 ILE A CA 1
ATOM 731 C C . ILE A 1 92 ? 1.974 7.416 9.415 1.00 88.44 92 ILE A C 1
ATOM 733 O O . ILE A 1 92 ? 3.107 6.946 9.446 1.00 88.44 92 ILE A O 1
ATOM 737 N N . THR A 1 93 ? 1.712 8.589 8.836 1.00 85.44 93 THR A N 1
ATOM 738 C CA . THR A 1 93 ? 2.734 9.376 8.128 1.00 85.44 93 THR A CA 1
ATOM 739 C C . THR A 1 93 ? 3.898 9.751 9.053 1.00 85.44 93 THR A C 1
ATOM 741 O O . THR A 1 93 ? 5.060 9.678 8.653 1.00 85.44 93 THR A O 1
ATOM 744 N N . LYS A 1 94 ? 3.619 10.099 10.318 1.00 87.75 94 LYS A N 1
ATOM 745 C CA . LYS A 1 94 ? 4.666 10.369 11.318 1.00 87.75 94 LYS A CA 1
ATOM 746 C C . LYS A 1 94 ? 5.517 9.133 11.603 1.00 87.75 94 LYS A C 1
ATOM 748 O O . LYS A 1 94 ? 6.739 9.240 11.633 1.00 87.75 94 LYS A O 1
ATOM 753 N N . ILE A 1 95 ? 4.887 7.971 11.790 1.00 87.06 95 ILE A N 1
ATOM 754 C CA . ILE A 1 95 ? 5.601 6.704 12.017 1.00 87.06 95 ILE A CA 1
ATOM 755 C C . ILE A 1 95 ? 6.459 6.352 10.795 1.00 87.06 95 ILE A C 1
ATOM 757 O O . ILE A 1 95 ? 7.618 5.970 10.952 1.00 87.06 95 ILE A O 1
ATOM 761 N N . MET A 1 96 ? 5.922 6.527 9.584 1.00 84.31 96 MET A N 1
ATOM 762 C CA . MET A 1 96 ? 6.659 6.312 8.337 1.00 84.31 96 MET A CA 1
ATOM 763 C C . MET A 1 96 ? 7.896 7.207 8.246 1.00 84.31 96 MET A C 1
ATOM 765 O O . MET A 1 96 ? 8.964 6.695 7.929 1.00 84.31 96 MET A O 1
ATOM 769 N N . SER A 1 97 ? 7.778 8.504 8.560 1.00 84.06 97 SER A N 1
ATOM 770 C CA . SER A 1 97 ? 8.919 9.434 8.553 1.00 84.06 97 SER A CA 1
ATOM 771 C C . SER A 1 97 ? 10.048 8.930 9.448 1.00 84.06 97 SER A C 1
ATOM 773 O O . SER A 1 97 ? 11.177 8.814 8.995 1.00 84.06 97 SER A O 1
ATOM 775 N N . VAL A 1 98 ? 9.727 8.524 10.681 1.00 84.31 98 VAL A N 1
ATOM 776 C CA . VAL A 1 98 ? 10.723 7.998 11.627 1.00 84.31 98 VAL A CA 1
ATOM 777 C C . VAL A 1 98 ? 11.387 6.722 11.100 1.00 84.31 98 VAL A C 1
ATOM 779 O O . VAL A 1 98 ? 12.599 6.561 11.232 1.00 84.31 98 VAL A O 1
ATOM 782 N N . LYS A 1 99 ? 10.619 5.808 10.488 1.00 79.75 99 LYS A N 1
ATOM 783 C CA . LYS A 1 99 ? 11.182 4.587 9.886 1.00 79.75 99 LYS A CA 1
ATOM 784 C C . LYS A 1 99 ? 12.089 4.897 8.693 1.00 79.75 99 LYS A C 1
ATOM 786 O O . LYS A 1 99 ? 13.123 4.253 8.547 1.00 79.75 99 LYS A O 1
ATOM 791 N N . LEU A 1 100 ? 11.713 5.856 7.849 1.00 79.31 100 LEU A N 1
ATOM 792 C CA . LEU A 1 100 ? 12.510 6.269 6.694 1.00 79.31 100 LEU A CA 1
ATOM 793 C C . LEU A 1 100 ? 13.808 6.958 7.120 1.00 79.31 100 LEU A C 1
ATOM 795 O O . LEU A 1 100 ? 14.856 6.635 6.566 1.00 79.31 100 LEU A O 1
ATOM 799 N N . ASP A 1 101 ? 13.754 7.824 8.133 1.00 78.94 101 ASP A N 1
ATOM 800 C CA . ASP A 1 101 ? 14.939 8.469 8.707 1.00 78.94 101 ASP A CA 1
ATOM 801 C C . ASP A 1 101 ? 15.898 7.415 9.284 1.00 78.94 101 ASP A C 1
ATOM 803 O O . ASP A 1 101 ? 17.083 7.402 8.959 1.00 78.94 101 ASP A O 1
ATOM 807 N N . ALA A 1 102 ? 15.376 6.435 10.031 1.00 77.38 102 ALA A N 1
ATOM 808 C CA . ALA A 1 102 ? 16.179 5.329 10.555 1.00 77.38 102 ALA A CA 1
ATOM 809 C C . ALA A 1 102 ? 16.806 4.457 9.448 1.00 77.38 102 ALA A C 1
ATOM 811 O O . ALA A 1 102 ? 17.945 4.005 9.578 1.00 77.38 102 ALA A O 1
ATOM 812 N N . LEU A 1 103 ? 16.082 4.214 8.350 1.00 74.88 103 LEU A N 1
ATOM 813 C CA . LEU A 1 103 ? 16.613 3.495 7.190 1.00 74.88 103 LEU A CA 1
ATOM 814 C C . LEU A 1 103 ? 17.727 4.291 6.502 1.00 74.88 103 LEU A C 1
ATOM 816 O O . LEU A 1 103 ? 18.767 3.711 6.185 1.00 74.88 103 LEU A O 1
ATOM 820 N N . ALA A 1 104 ? 17.543 5.599 6.315 1.00 75.19 104 ALA A N 1
ATOM 821 C CA . ALA A 1 104 ? 18.556 6.483 5.744 1.00 75.19 104 ALA A CA 1
ATOM 822 C C . ALA A 1 104 ? 19.829 6.501 6.604 1.00 75.19 104 ALA A C 1
ATOM 824 O O . ALA A 1 104 ? 20.923 6.280 6.083 1.00 75.19 104 ALA A O 1
ATOM 825 N N . ASP A 1 105 ? 19.684 6.646 7.920 1.00 72.88 105 ASP A N 1
ATOM 826 C CA . ASP A 1 105 ? 20.803 6.619 8.864 1.00 72.88 105 ASP A CA 1
ATOM 827 C C . ASP A 1 105 ? 21.531 5.263 8.849 1.00 72.88 105 ASP A C 1
ATOM 829 O O . ASP A 1 105 ? 22.764 5.205 8.870 1.00 72.88 105 ASP A O 1
ATOM 833 N N . SER A 1 106 ? 20.790 4.154 8.736 1.00 70.81 106 SER A N 1
ATOM 834 C CA . SER A 1 106 ? 21.375 2.809 8.645 1.00 70.81 106 SER A CA 1
ATOM 835 C C . SER A 1 106 ? 22.133 2.560 7.334 1.00 70.81 106 SER A C 1
ATOM 837 O O . SER A 1 106 ? 23.159 1.879 7.339 1.00 70.81 106 SER A O 1
ATOM 839 N N . ALA A 1 107 ? 21.675 3.146 6.223 1.00 63.34 107 ALA A N 1
ATOM 840 C CA . ALA A 1 107 ? 22.340 3.055 4.925 1.00 63.34 107 ALA A CA 1
ATOM 841 C C . ALA A 1 107 ? 23.648 3.865 4.887 1.00 63.34 107 ALA A C 1
ATOM 843 O O . ALA A 1 107 ? 24.586 3.490 4.188 1.00 63.34 107 ALA A O 1
ATOM 844 N N . ILE A 1 108 ? 23.735 4.948 5.664 1.00 60.09 108 ILE A N 1
ATOM 845 C CA . ILE A 1 108 ? 24.953 5.760 5.810 1.00 60.09 108 ILE A CA 1
ATOM 846 C C . ILE A 1 108 ? 25.978 5.062 6.722 1.00 60.09 108 ILE A C 1
ATOM 848 O O . ILE A 1 108 ? 27.183 5.185 6.501 1.00 60.09 108 ILE A O 1
ATOM 852 N N . ALA A 1 109 ? 25.522 4.301 7.723 1.00 58.03 109 ALA A N 1
ATOM 853 C CA . ALA A 1 109 ? 26.390 3.583 8.662 1.00 58.03 109 ALA A CA 1
ATOM 854 C C . ALA A 1 109 ? 27.137 2.380 8.044 1.00 58.03 109 ALA A C 1
ATOM 856 O O . ALA A 1 109 ? 28.159 1.955 8.585 1.00 58.03 109 ALA A O 1
ATOM 857 N N . TYR A 1 110 ? 26.668 1.859 6.906 1.00 50.59 110 TYR A N 1
ATOM 858 C CA . TYR A 1 110 ? 27.336 0.812 6.129 1.00 50.59 110 TYR A CA 1
ATOM 859 C C . TYR A 1 110 ? 27.429 1.221 4.652 1.00 50.59 110 TYR A C 1
ATOM 861 O O . TYR A 1 110 ? 26.605 0.782 3.846 1.00 50.59 110 TYR A O 1
ATOM 869 N N . PRO A 1 111 ? 28.416 2.055 4.274 1.00 48.66 111 PRO A N 1
ATOM 870 C CA . PRO A 1 111 ? 28.652 2.353 2.869 1.00 48.66 111 PRO A CA 1
ATOM 871 C C . PRO A 1 111 ? 29.069 1.060 2.155 1.00 48.66 111 PRO A C 1
ATOM 873 O O . PRO A 1 111 ? 29.994 0.379 2.604 1.00 48.66 111 PRO A O 1
ATOM 876 N N . GLN A 1 112 ? 28.354 0.702 1.084 1.00 51.12 112 GLN A N 1
ATOM 877 C CA . GLN A 1 112 ? 28.803 -0.333 0.147 1.00 51.12 112 GLN A CA 1
ATOM 878 C C . GLN A 1 112 ? 30.026 0.129 -0.640 1.00 51.12 112 GLN A C 1
ATOM 880 O O . GLN A 1 112 ? 30.075 1.330 -0.995 1.00 51.12 112 GLN A O 1
#

Solvent-accessible surface area (backbone atoms only — not comparable to full-atom values): 6581 Å² total; per-residue (Å²): 141,80,64,67,66,59,54,52,52,53,50,52,54,58,63,65,71,66,67,80,70,73,64,85,70,51,66,66,57,50,35,52,53,52,52,52,51,52,52,47,52,51,50,52,70,73,45,90,59,90,62,45,66,60,53,50,52,52,48,48,50,50,53,19,61,75,76,69,35,95,37,64,64,58,46,51,60,54,48,46,61,49,80,78,30,66,66,61,39,51,54,30,51,54,54,44,50,56,53,51,52,53,49,53,54,53,51,66,75,56,75,128